Protein AF-A0A356UBD8-F1 (afdb_monomer_lite)

Foldseek 3Di:
DDDWAWPVVLCVVLVHDPVLVVVCVVVPVQQQWDQDPNTITHDPVSNVVVLVVLVVDPPDCRSVNSPPDPPPDPPPPDPDDD

Secondary structure (DSSP, 8-state):
-PPPEEHHHHHHHHT--HHHHHHHHHH-TTS-EEEETTEEEE-HHHHHHHHHHHTT-SSS--HHHHTS--------------

Structure (mmCIF, N/CA/C/O backbone):
data_AF-A0A356UBD8-F1
#
_entry.id   AF-A0A356UBD8-F1
#
loop_
_atom_site.group_PDB
_atom_site.id
_atom_site.type_symbol
_atom_site.label_atom_id
_atom_site.label_alt_id
_atom_site.label_comp_id
_atom_site.label_asym_id
_atom_site.label_entity_id
_atom_site.label_seq_id
_atom_site.pdbx_PDB_ins_code
_atom_site.Cartn_x
_atom_site.Cartn_y
_atom_site.Cartn_z
_atom_site.occupancy
_atom_site.B_iso_or_equiv
_atom_site.auth_seq_id
_atom_site.auth_comp_id
_atom_site.auth_asym_id
_atom_site.auth_atom_id
_atom_site.pdbx_PDB_model_num
ATOM 1 N N . MET A 1 1 ? -14.578 5.403 -16.904 1.00 45.50 1 MET A N 1
ATOM 2 C CA . MET A 1 1 ? -13.143 5.337 -16.554 1.00 45.50 1 MET A CA 1
ATOM 3 C C . MET A 1 1 ? -13.029 5.654 -15.080 1.00 45.50 1 MET A C 1
ATOM 5 O O . MET A 1 1 ? -13.295 6.788 -14.706 1.00 45.50 1 MET A O 1
ATOM 9 N N . GLN A 1 2 ? -12.763 4.651 -14.248 1.00 55.44 2 GLN A N 1
ATOM 10 C CA . GLN A 1 2 ? -12.493 4.895 -12.834 1.00 55.44 2 GLN A CA 1
ATOM 11 C C . GLN A 1 2 ? -11.074 5.461 -12.669 1.00 55.44 2 GLN A C 1
ATOM 13 O O . GLN A 1 2 ? -10.209 5.178 -13.504 1.00 55.44 2 GLN A O 1
ATOM 18 N N . PRO A 1 3 ? -10.830 6.297 -11.648 1.00 75.88 3 PRO A N 1
ATOM 19 C CA . PRO A 1 3 ? -9.494 6.792 -11.368 1.00 75.88 3 PRO A CA 1
ATOM 20 C C . PRO A 1 3 ? -8.608 5.643 -10.868 1.00 75.88 3 PRO A C 1
ATOM 22 O O . PRO A 1 3 ? -8.929 4.975 -9.889 1.00 75.88 3 PRO A O 1
ATOM 25 N N . LEU A 1 4 ? -7.486 5.427 -11.556 1.00 79.50 4 LEU A N 1
ATOM 26 C CA . LEU A 1 4 ? -6.411 4.545 -11.105 1.00 79.50 4 LEU A CA 1
ATOM 27 C C . LEU A 1 4 ? -5.833 5.084 -9.792 1.00 79.50 4 LEU A C 1
ATOM 29 O O . LEU A 1 4 ? -5.450 6.256 -9.737 1.00 79.50 4 LEU A O 1
ATOM 33 N N . MET A 1 5 ? -5.718 4.229 -8.779 1.00 84.00 5 MET A N 1
ATOM 34 C CA . MET A 1 5 ? -5.086 4.587 -7.512 1.00 84.00 5 MET A CA 1
ATOM 35 C C . MET A 1 5 ? -3.570 4.690 -7.700 1.00 84.00 5 MET A C 1
ATOM 37 O O . MET A 1 5 ? -2.946 3.843 -8.346 1.00 84.00 5 MET A O 1
ATOM 41 N N . ASP A 1 6 ? -2.966 5.734 -7.138 1.00 87.50 6 ASP A N 1
ATOM 42 C C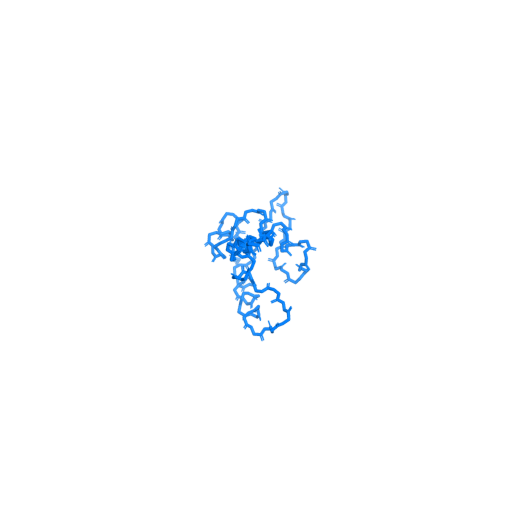A . ASP A 1 6 ? -1.513 5.858 -7.044 1.00 87.50 6 ASP A CA 1
ATOM 43 C C . ASP A 1 6 ? -0.975 5.008 -5.881 1.00 87.50 6 ASP A C 1
ATOM 45 O O . ASP A 1 6 ? -1.702 4.624 -4.968 1.00 87.50 6 ASP A O 1
ATOM 49 N N . THR A 1 7 ? 0.332 4.745 -5.880 1.00 84.12 7 THR A N 1
ATOM 50 C CA . THR A 1 7 ? 1.015 3.980 -4.822 1.00 84.12 7 THR A CA 1
ATOM 51 C C . THR A 1 7 ? 0.701 4.424 -3.403 1.00 84.12 7 THR A C 1
ATOM 53 O O . THR A 1 7 ? 0.558 3.571 -2.538 1.00 84.12 7 THR A O 1
ATOM 56 N N . ASP A 1 8 ? 0.570 5.726 -3.162 1.00 84.50 8 ASP A N 1
ATOM 57 C CA . ASP A 1 8 ? 0.309 6.258 -1.822 1.00 84.50 8 ASP A CA 1
ATOM 58 C C . ASP A 1 8 ? -1.067 5.828 -1.287 1.00 84.50 8 ASP A C 1
ATOM 60 O O . ASP A 1 8 ? -1.190 5.344 -0.164 1.00 84.50 8 ASP A O 1
ATOM 64 N N . GLU A 1 9 ? -2.084 5.879 -2.148 1.00 85.81 9 GLU A N 1
ATOM 65 C CA . GLU A 1 9 ? -3.441 5.423 -1.838 1.00 85.81 9 GLU A CA 1
ATOM 66 C C . GLU A 1 9 ? -3.482 3.908 -1.624 1.00 85.81 9 GLU A C 1
ATOM 68 O O . GLU A 1 9 ? -4.153 3.414 -0.720 1.00 85.81 9 GLU A O 1
ATOM 73 N N . ILE A 1 10 ? -2.712 3.160 -2.418 1.00 84.00 10 ILE A N 1
ATOM 74 C CA . ILE A 1 10 ? -2.588 1.706 -2.285 1.00 84.00 10 ILE A CA 1
ATOM 75 C C . ILE A 1 10 ? -1.948 1.348 -0.936 1.00 84.00 10 ILE A C 1
ATOM 77 O O . ILE A 1 10 ? -2.419 0.437 -0.254 1.00 84.00 10 ILE A O 1
ATOM 81 N N . PHE A 1 11 ? -0.909 2.078 -0.517 1.00 84.12 11 PHE A N 1
ATOM 82 C CA . PHE A 1 11 ? -0.269 1.907 0.791 1.00 84.12 11 PHE A CA 1
ATOM 83 C C . PHE A 1 11 ? -1.231 2.201 1.932 1.00 84.12 11 PHE A C 1
ATOM 85 O O . PHE A 1 11 ? -1.321 1.403 2.866 1.00 84.12 11 PHE A O 1
ATOM 92 N N . ALA A 1 12 ? -1.963 3.313 1.841 1.00 84.06 12 ALA A N 1
ATOM 93 C CA . ALA A 1 12 ? -2.959 3.700 2.829 1.00 84.06 12 ALA A CA 1
ATOM 94 C C . ALA A 1 12 ? -4.089 2.662 2.925 1.00 84.06 12 ALA A C 1
ATOM 96 O O . ALA A 1 12 ? -4.499 2.300 4.027 1.00 84.06 12 ALA A O 1
ATOM 97 N N . TYR A 1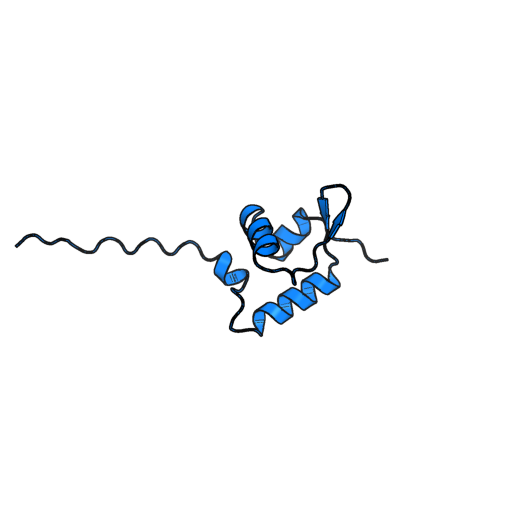 13 ? -4.539 2.127 1.787 1.00 81.44 13 TYR A N 1
ATOM 98 C CA . TYR A 1 13 ? -5.599 1.123 1.724 1.00 81.44 13 TYR A CA 1
ATOM 99 C C . TYR A 1 13 ? -5.173 -0.232 2.302 1.00 81.44 13 TYR A C 1
ATOM 101 O O . TYR A 1 13 ? -5.896 -0.838 3.092 1.00 81.44 13 TYR A O 1
ATOM 109 N N . LEU A 1 14 ? -3.985 -0.710 1.926 1.00 78.12 14 LEU A N 1
ATOM 110 C CA . LEU A 1 14 ? -3.438 -1.988 2.391 1.00 78.12 14 LEU A CA 1
ATOM 111 C C . LEU A 1 14 ? -2.827 -1.898 3.799 1.00 78.12 14 LEU A C 1
ATOM 113 O O . LEU A 1 14 ? -2.573 -2.929 4.421 1.00 78.12 14 LEU A O 1
ATOM 117 N N . GLY A 1 15 ? -2.551 -0.689 4.296 1.00 80.06 15 GLY A N 1
ATOM 118 C CA . GLY A 1 15 ? -1.837 -0.464 5.553 1.00 80.06 15 GLY A CA 1
ATOM 119 C C . GLY A 1 15 ? -0.380 -0.940 5.515 1.00 80.06 15 GLY A C 1
ATOM 120 O O . GLY A 1 15 ? 0.156 -1.377 6.535 1.00 80.06 15 GLY A O 1
ATOM 121 N N . ILE A 1 16 ? 0.268 -0.906 4.344 1.00 81.50 16 ILE A N 1
ATOM 122 C CA . ILE A 1 16 ? 1.650 -1.376 4.157 1.00 81.50 16 ILE A CA 1
ATOM 123 C C . ILE A 1 16 ? 2.595 -0.262 3.730 1.00 81.50 16 ILE A C 1
ATOM 125 O O . ILE A 1 16 ? 2.215 0.660 3.022 1.00 81.50 16 ILE A O 1
ATOM 129 N N . GLY A 1 17 ? 3.864 -0.381 4.123 1.00 81.38 17 GLY A N 1
ATOM 130 C CA . GLY A 1 17 ? 4.920 0.519 3.663 1.00 81.38 17 GLY A CA 1
ATOM 131 C C . GLY A 1 17 ? 5.474 0.149 2.282 1.00 81.38 17 GLY A C 1
ATOM 132 O O . GLY A 1 17 ? 5.334 -0.986 1.820 1.00 81.38 17 GLY A O 1
ATOM 133 N N . GLN A 1 18 ? 6.199 1.093 1.671 1.00 83.06 18 GLN A N 1
ATOM 134 C CA . GLN A 1 18 ? 6.849 0.934 0.361 1.00 83.06 18 GLN A CA 1
ATOM 135 C C . GLN A 1 18 ? 7.690 -0.345 0.252 1.00 83.06 18 GLN A C 1
ATOM 137 O O . GLN A 1 18 ? 7.573 -1.076 -0.725 1.00 83.06 18 GLN A O 1
ATOM 142 N N . THR A 1 19 ? 8.516 -0.655 1.254 1.00 82.94 19 THR A N 1
ATOM 143 C CA . THR A 1 19 ? 9.385 -1.845 1.232 1.00 82.94 19 THR A CA 1
ATOM 144 C C . THR A 1 19 ? 8.585 -3.141 1.126 1.00 82.94 19 THR A C 1
ATOM 146 O O . THR A 1 19 ? 8.944 -4.032 0.360 1.00 82.94 19 THR A O 1
ATOM 149 N N . THR A 1 20 ? 7.490 -3.242 1.882 1.00 81.00 20 THR A N 1
ATOM 150 C CA . THR A 1 20 ? 6.596 -4.402 1.853 1.00 81.00 20 THR A CA 1
ATOM 151 C C . THR A 1 20 ? 5.894 -4.503 0.509 1.00 81.00 20 THR A C 1
ATOM 153 O O . THR A 1 20 ? 5.818 -5.588 -0.051 1.00 81.00 20 THR A O 1
ATOM 156 N N . PHE A 1 21 ? 5.457 -3.376 -0.046 1.00 84.25 21 PHE A N 1
ATOM 157 C CA . PHE A 1 21 ? 4.852 -3.333 -1.369 1.00 84.25 21 PHE A CA 1
ATOM 158 C C . PHE A 1 21 ? 5.798 -3.825 -2.468 1.00 84.25 21 P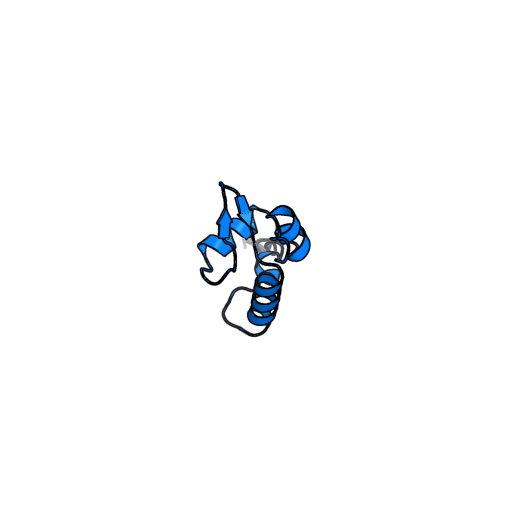HE A C 1
ATOM 160 O O . PHE A 1 21 ? 5.446 -4.752 -3.185 1.00 84.25 21 PHE A O 1
ATOM 167 N N . TYR A 1 22 ? 7.019 -3.286 -2.567 1.00 83.69 22 TYR A N 1
ATOM 168 C CA . TYR A 1 22 ? 7.990 -3.747 -3.570 1.00 83.69 22 TYR A CA 1
ATOM 169 C C . TYR A 1 22 ? 8.316 -5.232 -3.429 1.00 83.69 22 TYR A C 1
ATOM 171 O O . TYR A 1 22 ? 8.544 -5.915 -4.422 1.00 83.69 22 TYR A O 1
ATOM 179 N N . ARG A 1 23 ? 8.315 -5.733 -2.194 1.00 80.50 23 ARG A N 1
ATOM 180 C CA . ARG A 1 23 ? 8.524 -7.145 -1.912 1.00 80.50 23 ARG A CA 1
ATOM 181 C C . ARG A 1 23 ? 7.345 -8.009 -2.365 1.00 80.50 23 ARG A C 1
ATOM 183 O O . ARG A 1 23 ? 7.585 -9.050 -2.956 1.00 80.50 23 ARG A O 1
ATOM 190 N N . ILE A 1 24 ? 6.106 -7.564 -2.145 1.00 80.19 24 ILE A N 1
ATOM 191 C CA . ILE A 1 24 ? 4.903 -8.251 -2.638 1.00 80.19 24 ILE A CA 1
ATOM 192 C C . ILE A 1 24 ? 4.913 -8.288 -4.162 1.00 80.19 24 ILE A C 1
ATOM 194 O O . ILE A 1 24 ? 4.753 -9.359 -4.710 1.00 80.19 24 ILE A O 1
ATOM 198 N N . ILE A 1 25 ? 5.202 -7.177 -4.845 1.00 82.31 25 ILE A N 1
ATOM 199 C CA . ILE A 1 25 ? 5.270 -7.165 -6.319 1.00 82.31 25 ILE A CA 1
ATOM 200 C C . ILE A 1 25 ? 6.345 -8.125 -6.850 1.00 82.31 25 ILE A C 1
ATOM 202 O O . ILE A 1 25 ? 6.210 -8.674 -7.935 1.00 82.31 25 ILE A O 1
ATOM 206 N N . ALA A 1 26 ? 7.442 -8.295 -6.109 1.00 80.69 26 ALA A N 1
ATOM 207 C CA . ALA A 1 26 ? 8.521 -9.197 -6.496 1.00 80.69 26 ALA A CA 1
ATOM 208 C C . ALA A 1 26 ? 8.228 -10.676 -6.181 1.00 80.69 26 ALA A C 1
ATOM 210 O O . ALA A 1 26 ? 8.744 -11.545 -6.878 1.00 80.69 26 ALA A O 1
ATOM 211 N N . GLU A 1 27 ? 7.469 -10.968 -5.118 1.00 78.00 27 GLU A N 1
ATOM 212 C CA . GLU A 1 27 ? 7.122 -12.336 -4.698 1.00 78.00 27 GLU A CA 1
ATOM 213 C C . GLU A 1 27 ? 5.789 -12.826 -5.303 1.00 78.00 27 GLU A C 1
ATOM 215 O O . GLU A 1 27 ? 5.616 -14.029 -5.471 1.00 78.00 27 GLU A O 1
ATOM 220 N N . ASP A 1 28 ? 4.863 -11.923 -5.632 1.00 74.69 28 ASP A N 1
ATOM 221 C CA . ASP A 1 28 ? 3.481 -12.203 -6.029 1.00 74.69 28 ASP A CA 1
ATOM 222 C C . ASP A 1 28 ? 3.147 -11.488 -7.351 1.00 74.69 28 ASP A C 1
ATOM 224 O O . ASP A 1 28 ? 2.880 -10.284 -7.397 1.00 74.69 28 ASP A O 1
ATOM 228 N N . ASP A 1 29 ? 3.169 -12.256 -8.442 1.00 72.50 29 ASP A N 1
ATOM 229 C CA . ASP A 1 29 ? 2.873 -11.778 -9.803 1.00 72.50 29 ASP A CA 1
ATOM 230 C C . ASP A 1 29 ? 1.369 -11.520 -10.025 1.00 72.50 29 ASP A C 1
ATOM 232 O O . ASP A 1 29 ? 0.977 -10.866 -10.987 1.00 72.50 29 ASP A O 1
ATOM 236 N N . THR A 1 30 ? 0.500 -11.985 -9.114 1.00 78.50 30 THR A N 1
ATOM 237 C CA . THR A 1 30 ? -0.958 -11.784 -9.220 1.00 78.50 30 THR A CA 1
ATOM 238 C C . THR A 1 30 ? -1.417 -10.423 -8.712 1.00 78.50 30 THR A C 1
ATOM 240 O O . THR A 1 30 ? -2.603 -10.094 -8.784 1.00 78.50 30 THR A O 1
ATOM 243 N N . PHE A 1 31 ? -0.495 -9.628 -8.175 1.00 80.31 31 PHE A N 1
ATOM 244 C CA . PHE A 1 31 ? -0.804 -8.327 -7.620 1.00 80.31 31 PHE A CA 1
ATOM 245 C C . PHE A 1 31 ? -1.196 -7.335 -8.738 1.00 80.31 31 PHE A C 1
ATOM 247 O O . PHE A 1 31 ? -0.389 -7.083 -9.637 1.00 80.31 31 PHE A O 1
ATOM 254 N N . PRO A 1 32 ? -2.406 -6.735 -8.698 1.00 81.56 32 PRO A N 1
ATOM 255 C CA . PRO A 1 32 ? -2.973 -5.958 -9.805 1.00 81.56 32 PRO A CA 1
ATOM 256 C C . PRO A 1 32 ? -2.397 -4.535 -9.869 1.00 81.56 32 PRO A C 1
ATO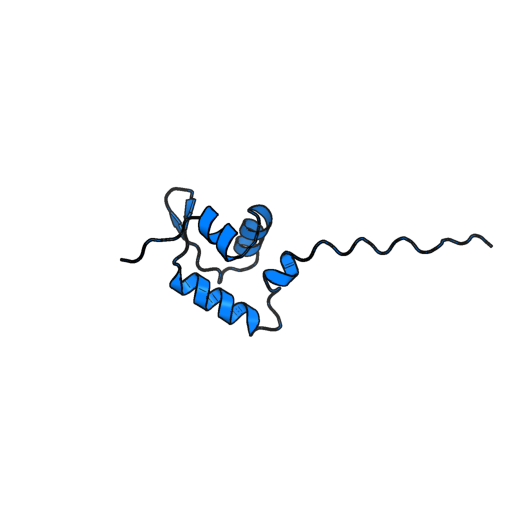M 258 O O . PRO A 1 32 ? -3.102 -3.531 -9.743 1.00 81.56 32 PRO A O 1
ATOM 261 N N . VAL A 1 33 ? -1.079 -4.430 -10.038 1.00 84.62 33 VAL A N 1
ATOM 262 C CA . VAL A 1 33 ? -0.367 -3.166 -10.223 1.00 84.62 33 VAL A CA 1
ATOM 263 C C . VAL A 1 33 ? 0.233 -3.072 -11.610 1.00 84.62 33 VAL A C 1
ATOM 265 O O . VAL A 1 33 ? 0.784 -4.012 -12.173 1.00 84.62 33 VAL A O 1
ATOM 268 N N . ARG A 1 34 ? 0.176 -1.869 -12.162 1.00 84.06 34 ARG A N 1
ATOM 269 C CA . ARG A 1 34 ? 0.642 -1.549 -13.503 1.00 84.06 34 ARG A CA 1
ATOM 270 C C . ARG A 1 34 ? 1.639 -0.412 -13.399 1.00 84.06 34 ARG A C 1
ATOM 272 O O . ARG A 1 34 ? 1.379 0.618 -12.772 1.00 84.06 34 ARG A O 1
ATOM 279 N N . LYS A 1 35 ? 2.806 -0.582 -14.017 1.00 84.69 35 LYS A N 1
ATOM 280 C CA . LYS A 1 35 ? 3.830 0.464 -14.060 1.00 84.69 35 LYS A CA 1
ATOM 281 C C . LYS A 1 35 ? 3.494 1.461 -15.170 1.00 84.69 35 LYS A C 1
ATOM 283 O O . LYS A 1 35 ? 3.683 1.176 -16.347 1.00 84.69 35 LYS A O 1
ATOM 288 N N . ILE A 1 36 ? 3.031 2.651 -14.798 1.00 86.94 36 ILE A N 1
ATOM 289 C CA . ILE A 1 36 ? 2.653 3.732 -15.716 1.00 86.94 36 ILE A CA 1
ATOM 290 C C . ILE A 1 36 ? 3.596 4.916 -15.492 1.00 86.94 36 ILE A C 1
ATOM 292 O O . ILE A 1 36 ? 3.618 5.507 -14.415 1.00 86.94 36 ILE A O 1
ATOM 296 N N . ARG A 1 37 ? 4.389 5.281 -16.512 1.00 78.69 37 ARG A N 1
ATOM 297 C CA . ARG A 1 37 ? 5.331 6.425 -16.469 1.00 78.69 37 ARG A CA 1
ATOM 298 C C . ARG A 1 37 ? 6.191 6.460 -15.195 1.00 78.69 37 ARG A C 1
ATOM 300 O O . ARG A 1 37 ? 6.329 7.494 -14.550 1.00 78.69 37 ARG A O 1
ATOM 307 N N . ASN A 1 38 ? 6.759 5.311 -14.836 1.00 81.31 38 ASN A N 1
ATOM 308 C CA . ASN A 1 38 ? 7.612 5.130 -13.658 1.00 81.31 38 ASN A CA 1
ATOM 309 C C . ASN A 1 38 ? 6.910 5.198 -12.287 1.00 81.31 38 ASN A C 1
ATOM 311 O O . ASN A 1 38 ? 7.585 5.153 -11.263 1.00 81.31 38 ASN A O 1
ATOM 315 N N . ARG A 1 39 ? 5.576 5.254 -12.244 1.00 83.62 39 ARG A N 1
ATOM 316 C CA . ARG A 1 39 ? 4.796 5.068 -11.014 1.00 83.62 39 ARG A CA 1
ATOM 317 C C . ARG A 1 39 ? 3.991 3.782 -11.097 1.00 83.62 39 ARG A C 1
ATOM 319 O O . ARG A 1 39 ? 3.518 3.415 -12.170 1.00 83.62 39 ARG A O 1
ATOM 326 N N . TRP A 1 40 ? 3.847 3.098 -9.972 1.00 86.75 40 TRP A N 1
ATOM 327 C CA . TRP A 1 40 ? 2.938 1.964 -9.880 1.00 86.75 40 TRP A CA 1
ATOM 328 C C . TRP A 1 40 ? 1.529 2.490 -9.625 1.00 86.75 40 TRP A C 1
ATOM 330 O O . TRP A 1 40 ? 1.327 3.342 -8.759 1.00 86.75 40 TRP A O 1
ATOM 340 N N . LYS A 1 41 ? 0.577 2.014 -10.420 1.00 87.44 41 LYS A N 1
ATOM 341 C CA . LYS A 1 41 ? -0.842 2.332 -10.298 1.00 87.44 41 LYS A CA 1
ATOM 342 C C . LYS A 1 41 ? -1.642 1.045 -10.214 1.00 87.44 41 LYS A C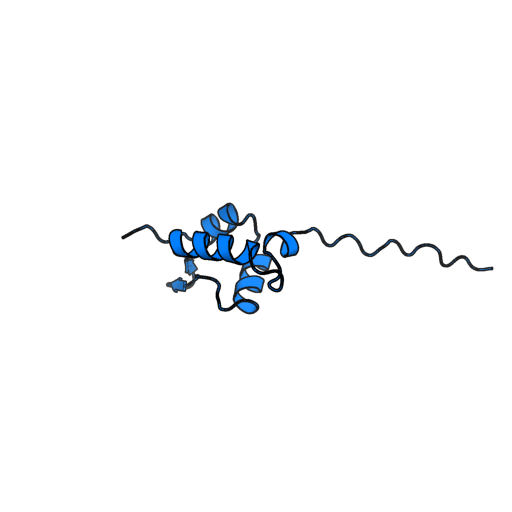 1
ATOM 344 O O . LYS A 1 41 ? -1.283 0.083 -10.885 1.00 87.44 41 LYS A O 1
ATOM 349 N N . ALA A 1 42 ? -2.700 1.033 -9.420 1.00 86.19 42 ALA A N 1
ATOM 350 C CA . ALA A 1 42 ? -3.605 -0.105 -9.313 1.00 86.19 42 ALA A CA 1
ATOM 351 C C . ALA A 1 42 ? -5.025 0.329 -9.636 1.00 86.19 42 ALA A C 1
ATOM 353 O O . ALA A 1 42 ? -5.436 1.449 -9.319 1.00 86.19 42 ALA A O 1
ATOM 354 N N . ASP A 1 43 ? -5.774 -0.582 -10.239 1.00 88.12 43 ASP A N 1
ATOM 355 C CA . ASP A 1 43 ? -7.208 -0.428 -10.382 1.00 88.12 43 ASP A CA 1
ATOM 356 C C . ASP A 1 43 ? -7.871 -0.746 -9.022 1.00 88.12 43 ASP A C 1
ATOM 358 O O . ASP A 1 43 ? -7.596 -1.794 -8.429 1.00 88.12 43 ASP A O 1
ATOM 362 N N . PRO A 1 44 ? -8.708 0.157 -8.475 1.00 84.25 44 PRO A N 1
ATOM 363 C CA . PRO A 1 44 ? -9.287 -0.004 -7.138 1.00 84.25 44 PRO A CA 1
ATOM 364 C C . PRO A 1 44 ? -10.185 -1.242 -7.017 1.00 84.25 44 PRO A C 1
ATOM 366 O O . PRO A 1 44 ? -10.243 -1.856 -5.951 1.00 84.25 44 PRO A O 1
ATOM 369 N N . GLU A 1 45 ? -10.887 -1.615 -8.091 1.00 84.50 45 GLU A N 1
ATOM 370 C CA . GLU A 1 45 ? -11.720 -2.823 -8.127 1.00 84.50 45 GLU A CA 1
ATOM 371 C C . GLU A 1 45 ? -10.860 -4.088 -8.078 1.00 84.50 45 GLU A C 1
ATOM 373 O O . GLU A 1 45 ? -11.037 -4.900 -7.168 1.00 84.50 45 GLU A O 1
ATOM 378 N N . GLU A 1 46 ? -9.858 -4.201 -8.954 1.00 85.25 46 GLU A N 1
ATOM 379 C CA . GLU A 1 46 ? -8.963 -5.364 -8.982 1.00 85.25 46 GLU A CA 1
ATOM 380 C C . GLU A 1 46 ? -8.192 -5.515 -7.667 1.00 85.25 46 GLU A C 1
ATOM 382 O O . GLU A 1 46 ? -8.077 -6.616 -7.130 1.00 85.25 46 GLU A O 1
ATOM 387 N N . LEU A 1 47 ? -7.716 -4.406 -7.087 1.00 84.44 47 LEU A N 1
ATOM 388 C CA . LEU A 1 47 ? -7.027 -4.420 -5.796 1.00 84.44 47 LEU A CA 1
ATOM 389 C C . LEU A 1 47 ? -7.922 -4.973 -4.680 1.00 84.44 47 LEU A C 1
ATOM 391 O O . LEU A 1 47 ? -7.462 -5.727 -3.820 1.00 84.44 47 LEU A O 1
ATOM 395 N N . LYS A 1 48 ? -9.209 -4.615 -4.694 1.00 83.81 48 LYS A N 1
ATOM 396 C CA . LYS A 1 48 ? -10.192 -5.078 -3.710 1.00 83.81 48 LYS A CA 1
ATOM 397 C C . LYS A 1 48 ? -10.503 -6.561 -3.878 1.00 83.81 48 LYS A C 1
ATOM 399 O O . LYS A 1 48 ? -10.614 -7.275 -2.877 1.00 83.81 48 LYS A O 1
ATOM 404 N N . GLU A 1 49 ? -10.637 -7.023 -5.116 1.00 83.56 49 GLU A N 1
ATOM 405 C CA . GLU A 1 49 ? -10.842 -8.436 -5.436 1.00 83.56 49 GLU A CA 1
ATOM 406 C C . GLU A 1 49 ? -9.630 -9.276 -5.036 1.00 83.56 49 GLU A C 1
ATOM 408 O O . GLU A 1 49 ? -9.781 -10.265 -4.315 1.00 83.56 49 GLU A O 1
ATOM 413 N N . TRP A 1 50 ? -8.425 -8.825 -5.383 1.00 84.00 50 TRP A N 1
ATOM 414 C CA . TRP A 1 50 ? -7.176 -9.461 -4.974 1.00 84.00 50 TRP A CA 1
ATOM 415 C C . TRP A 1 50 ? -7.044 -9.524 -3.449 1.00 84.00 50 TRP A C 1
ATOM 417 O O . TRP A 1 50 ? -6.765 -10.585 -2.887 1.00 84.00 50 TRP A O 1
ATOM 427 N N . PHE A 1 51 ? -7.335 -8.424 -2.746 1.00 79.12 51 PHE A N 1
ATOM 428 C CA . PHE A 1 51 ? -7.275 -8.381 -1.283 1.00 79.12 51 PHE A CA 1
ATOM 429 C C . PHE A 1 51 ? -8.277 -9.344 -0.629 1.00 79.12 51 PHE A C 1
ATOM 431 O O . PHE A 1 51 ? -7.979 -9.984 0.386 1.00 79.12 51 PHE A O 1
ATOM 438 N N . ARG A 1 52 ? -9.473 -9.486 -1.212 1.00 78.88 52 ARG A N 1
ATOM 439 C CA . ARG A 1 52 ? -10.464 -10.478 -0.776 1.00 78.88 52 ARG A CA 1
ATOM 440 C C . ARG A 1 52 ? -9.980 -11.907 -1.051 1.00 78.88 52 ARG A C 1
ATOM 442 O O . ARG A 1 52 ? -10.189 -12.773 -0.201 1.00 78.88 52 ARG A O 1
ATOM 449 N N . ASN A 1 53 ? -9.322 -12.143 -2.184 1.00 76.12 53 ASN A N 1
ATOM 450 C CA . ASN A 1 53 ? -8.807 -13.456 -2.567 1.00 76.12 53 ASN A CA 1
ATOM 451 C C . ASN A 1 53 ? -7.645 -13.909 -1.665 1.00 76.12 53 ASN A C 1
ATOM 453 O O . ASN A 1 53 ? -7.639 -15.044 -1.193 1.00 76.12 53 ASN A O 1
ATOM 457 N N . GLN A 1 54 ? -6.743 -12.989 -1.300 1.00 68.94 54 GLN A N 1
ATOM 458 C CA . GLN A 1 54 ? -5.639 -13.235 -0.362 1.00 68.94 54 GLN A CA 1
ATOM 459 C C . GLN A 1 54 ? -6.099 -13.776 1.000 1.00 68.94 54 GLN A C 1
ATOM 461 O O . GLN A 1 54 ? -5.391 -14.560 1.628 1.00 68.94 54 GLN A O 1
ATOM 466 N N . ARG A 1 55 ? -7.281 -13.369 1.487 1.00 57.38 55 ARG A N 1
ATOM 467 C CA . ARG A 1 55 ? -7.851 -13.879 2.749 1.00 57.38 55 ARG A CA 1
ATOM 468 C C . ARG A 1 55 ? -8.386 -15.310 2.654 1.00 57.38 55 ARG A C 1
ATOM 470 O O . ARG A 1 55 ? -8.555 -15.931 3.698 1.00 57.38 55 ARG A O 1
ATOM 477 N N . SER A 1 56 ? -8.670 -15.816 1.453 1.00 53.12 56 SER A N 1
ATOM 478 C CA . SER A 1 56 ? -9.228 -17.164 1.255 1.00 53.12 56 SER A CA 1
ATOM 479 C C . SER A 1 56 ? -8.171 -18.228 0.968 1.00 53.12 56 SER A C 1
ATOM 481 O O . SER A 1 56 ? -8.440 -19.409 1.162 1.00 53.12 56 SER A O 1
ATOM 483 N N . THR A 1 57 ? -6.971 -17.845 0.531 1.00 47.28 57 THR A N 1
ATOM 484 C CA . THR A 1 57 ? -5.886 -18.792 0.246 1.00 47.28 57 THR A CA 1
ATOM 485 C C . THR A 1 57 ? -4.986 -18.993 1.472 1.00 47.28 57 THR A C 1
ATOM 487 O O . THR A 1 57 ? -4.311 -18.045 1.866 1.00 47.28 57 THR A O 1
ATOM 490 N N . PRO A 1 58 ? -4.916 -20.204 2.061 1.00 48.31 58 PRO A N 1
ATOM 491 C CA . PRO A 1 58 ? -4.065 -20.494 3.222 1.00 48.31 58 PRO A CA 1
ATOM 492 C C . PRO A 1 58 ? -2.557 -20.565 2.910 1.00 48.31 58 PRO A C 1
ATOM 494 O O . PRO A 1 58 ? -1.761 -20.661 3.838 1.00 48.31 58 PRO A O 1
ATOM 497 N N . ASP A 1 59 ? -2.166 -20.530 1.631 1.00 48.22 59 ASP A N 1
ATOM 498 C CA . ASP A 1 59 ? -0.780 -20.738 1.178 1.00 48.22 59 ASP A CA 1
ATOM 499 C C . ASP A 1 59 ? -0.038 -19.432 0.818 1.00 48.22 59 ASP A C 1
ATOM 501 O O . ASP A 1 59 ? 1.181 -19.335 0.959 1.00 48.22 59 ASP A O 1
ATOM 505 N N . HIS A 1 60 ? -0.763 -18.373 0.438 1.00 51.81 60 HIS A N 1
ATOM 506 C CA . HIS A 1 60 ? -0.152 -17.069 0.178 1.00 51.81 60 HIS A CA 1
ATOM 507 C C . HIS A 1 60 ? 0.032 -16.304 1.488 1.00 51.81 60 HIS A C 1
ATOM 509 O O . HIS A 1 60 ? -0.933 -16.057 2.212 1.00 51.81 60 HIS A O 1
ATOM 515 N N . ARG A 1 61 ? 1.275 -15.893 1.781 1.00 54.75 61 ARG A N 1
ATOM 516 C CA . ARG A 1 61 ? 1.602 -15.013 2.915 1.00 54.75 61 ARG A CA 1
ATOM 517 C C . ARG A 1 61 ? 0.691 -13.791 2.867 1.00 54.75 61 ARG A C 1
ATOM 519 O O . ARG A 1 61 ? 0.893 -12.894 2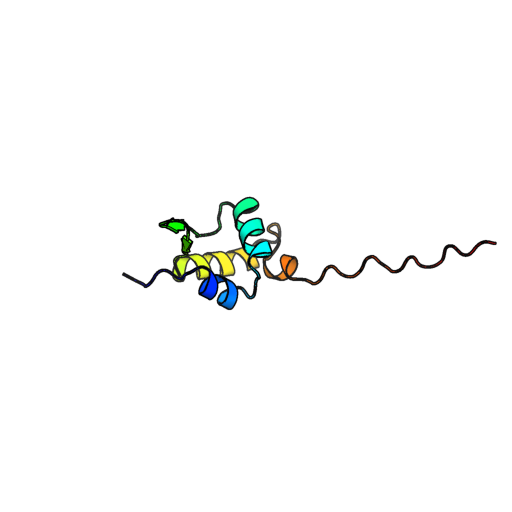.052 1.00 54.75 61 ARG A O 1
ATOM 526 N N . ASN A 1 62 ? -0.306 -13.763 3.744 1.00 60.88 62 ASN A N 1
ATOM 527 C CA . ASN A 1 62 ? -1.289 -12.696 3.761 1.00 60.88 62 ASN A CA 1
ATOM 528 C C . ASN A 1 62 ? -0.555 -11.364 3.984 1.00 60.88 62 ASN A C 1
ATOM 530 O O . ASN A 1 62 ? 0.331 -11.297 4.840 1.00 60.88 62 ASN A O 1
ATOM 534 N N . VAL A 1 63 ? -0.912 -10.292 3.270 1.00 61.09 63 VAL A N 1
ATOM 535 C CA . VAL A 1 63 ? -0.308 -8.959 3.494 1.00 61.09 63 VAL A CA 1
ATOM 536 C C . VAL A 1 63 ? -0.322 -8.568 4.985 1.00 61.09 63 VAL A C 1
ATOM 538 O O . VAL A 1 63 ? 0.638 -7.985 5.496 1.00 61.09 63 VAL A O 1
ATOM 541 N N . ALA A 1 64 ? -1.363 -8.986 5.716 1.00 57.47 64 ALA A N 1
ATOM 542 C CA . ALA A 1 64 ? -1.478 -8.809 7.162 1.00 57.47 64 ALA A CA 1
ATOM 543 C C . ALA A 1 64 ? -0.415 -9.578 7.976 1.00 57.47 64 ALA A C 1
ATOM 545 O O . ALA A 1 64 ? -0.010 -9.122 9.043 1.00 57.47 64 ALA A O 1
ATOM 546 N N . GLU A 1 65 ? 0.057 -10.731 7.498 1.00 58.31 65 GLU A N 1
ATOM 547 C CA . GLU A 1 65 ? 1.152 -11.487 8.114 1.00 58.31 65 GLU A CA 1
ATOM 548 C C . GLU A 1 65 ? 2.523 -10.886 7.810 1.00 58.31 65 GLU A C 1
ATOM 550 O O . GLU A 1 65 ? 3.383 -10.886 8.688 1.00 58.31 65 GLU A O 1
ATOM 555 N N . ILE A 1 66 ? 2.718 -10.318 6.615 1.00 61.44 66 ILE A N 1
ATOM 556 C CA . ILE A 1 66 ? 3.968 -9.632 6.246 1.00 61.44 66 ILE A CA 1
ATOM 557 C C . ILE A 1 66 ? 4.158 -8.361 7.088 1.00 61.44 66 ILE A C 1
ATOM 559 O O . ILE A 1 66 ? 5.285 -8.016 7.447 1.00 61.44 66 ILE A O 1
ATOM 563 N N . ASN A 1 67 ? 3.059 -7.684 7.441 1.00 56.47 67 ASN A N 1
ATOM 564 C CA . ASN A 1 67 ? 3.075 -6.517 8.323 1.00 56.47 67 ASN A CA 1
ATOM 565 C C . ASN A 1 67 ? 3.307 -6.877 9.801 1.00 56.47 67 ASN A C 1
ATOM 567 O O . ASN A 1 67 ? 3.633 -5.991 10.591 1.00 56.47 67 ASN A O 1
ATOM 571 N N . ARG A 1 68 ? 3.183 -8.154 10.207 1.00 58.09 68 ARG A N 1
ATOM 572 C CA . ARG A 1 68 ? 3.410 -8.510 11.612 1.00 58.09 68 ARG A CA 1
ATOM 573 C C . ARG A 1 68 ? 4.821 -8.070 12.005 1.00 58.09 68 ARG A C 1
ATOM 575 O O . ARG A 1 68 ? 5.784 -8.466 11.338 1.00 58.09 68 ARG A O 1
ATOM 582 N N . PRO A 1 69 ? 4.971 -7.284 13.088 1.00 55.91 69 PRO A N 1
ATOM 583 C CA . PRO A 1 69 ? 6.291 -6.949 13.589 1.00 55.91 69 PRO A CA 1
ATOM 584 C C . PRO A 1 69 ? 7.024 -8.267 13.795 1.00 55.91 69 PRO A C 1
ATOM 586 O O . PRO A 1 69 ? 6.446 -9.196 14.367 1.00 55.91 69 PRO A O 1
ATOM 589 N N . ARG A 1 70 ? 8.254 -8.367 13.267 1.00 55.72 70 ARG A N 1
ATOM 590 C CA . ARG A 1 70 ? 9.146 -9.515 13.468 1.00 55.72 70 ARG A CA 1
ATOM 591 C C . ARG A 1 70 ? 9.110 -9.813 14.961 1.00 55.72 70 ARG A C 1
ATOM 593 O O . ARG A 1 70 ? 9.726 -9.075 15.729 1.00 55.72 70 ARG A O 1
ATOM 600 N N . ARG A 1 71 ? 8.321 -10.818 15.372 1.00 53.44 71 ARG A N 1
ATOM 601 C CA . ARG A 1 71 ? 8.215 -11.226 16.773 1.00 53.44 71 ARG A CA 1
ATOM 602 C C . ARG A 1 71 ? 9.647 -11.471 17.178 1.00 53.44 71 ARG A C 1
ATOM 604 O O . ARG A 1 71 ? 10.313 -12.296 16.548 1.00 53.44 71 ARG A O 1
ATOM 611 N N . GLY A 1 72 ? 10.115 -10.612 18.084 1.00 49.50 72 GLY A N 1
ATOM 612 C CA . GLY A 1 72 ? 11.511 -10.507 18.449 1.00 49.50 72 GLY A CA 1
ATOM 613 C C . GLY A 1 72 ? 12.070 -11.904 18.578 1.00 49.50 72 GLY A C 1
ATOM 614 O O . GLY A 1 72 ? 11.422 -12.775 19.166 1.00 49.50 72 GLY A O 1
ATOM 615 N N . ARG A 1 73 ? 13.229 -12.109 17.948 1.00 55.53 73 ARG A N 1
ATOM 616 C CA . ARG A 1 73 ? 14.100 -13.256 18.185 1.00 55.53 73 ARG A CA 1
ATOM 617 C C . ARG A 1 73 ? 13.888 -13.679 19.641 1.00 55.53 73 ARG A C 1
ATOM 619 O O . ARG A 1 73 ? 14.045 -12.796 20.492 1.00 55.53 73 ARG A O 1
ATOM 626 N N . PRO A 1 74 ? 13.446 -14.919 19.928 1.00 57.81 74 PRO A N 1
ATOM 627 C CA . PRO A 1 74 ? 13.203 -15.316 21.306 1.00 57.81 74 PRO A CA 1
ATOM 628 C C . PRO A 1 74 ? 14.427 -14.882 22.114 1.00 57.81 74 PRO A C 1
ATOM 630 O O . PRO A 1 74 ? 15.549 -15.096 21.629 1.00 57.81 74 PRO A O 1
ATOM 633 N N . PRO A 1 75 ? 14.255 -14.171 23.247 1.00 56.75 75 PRO A N 1
ATOM 634 C CA . PRO A 1 75 ? 15.405 -13.831 24.068 1.00 56.75 75 PRO A CA 1
ATOM 635 C C . PRO A 1 75 ? 16.139 -15.147 24.306 1.00 56.75 75 PRO A C 1
ATOM 637 O O . PRO A 1 75 ? 15.478 -16.146 24.598 1.00 56.75 75 PRO A O 1
ATOM 640 N N . LEU A 1 76 ? 17.456 -15.194 24.067 1.00 59.72 76 LEU A N 1
ATOM 641 C CA . LEU A 1 76 ? 18.244 -16.390 24.356 1.00 59.72 76 LEU A CA 1
ATOM 642 C C . LEU A 1 76 ? 18.050 -16.693 25.845 1.00 59.72 76 LEU A C 1
ATOM 644 O O . LEU A 1 76 ? 18.711 -16.108 26.702 1.00 59.72 76 LEU A O 1
ATOM 648 N N . SER A 1 77 ? 17.093 -17.566 26.153 1.00 54.00 77 SER A N 1
ATOM 649 C CA . SER A 1 77 ? 16.891 -18.092 27.486 1.00 54.00 77 SER A CA 1
ATOM 650 C C . SER A 1 77 ? 18.126 -18.908 27.801 1.00 54.00 77 SER A C 1
ATOM 652 O O . SER A 1 77 ? 18.272 -20.035 27.346 1.00 54.00 77 SER A O 1
ATOM 654 N N . ARG A 1 78 ? 19.005 -18.281 28.583 1.00 56.38 78 ARG A N 1
ATOM 655 C CA . ARG A 1 78 ? 19.896 -18.927 29.538 1.00 56.38 78 ARG A CA 1
ATOM 656 C C . ARG A 1 78 ? 20.735 -20.061 28.950 1.00 56.38 78 ARG A C 1
ATOM 658 O O . ARG A 1 78 ? 20.486 -21.236 29.196 1.00 56.38 78 ARG A O 1
ATOM 665 N N . THR A 1 79 ? 21.864 -19.686 28.359 1.00 56.09 79 THR A N 1
ATOM 666 C CA . THR A 1 79 ? 23.092 -20.410 28.700 1.00 56.09 79 THR A CA 1
ATOM 667 C C . THR A 1 79 ? 23.304 -20.212 30.202 1.00 56.09 79 THR A C 1
ATOM 669 O O . THR A 1 79 ? 23.814 -19.180 30.629 1.00 56.09 79 THR A O 1
ATOM 672 N N . SER A 1 80 ? 22.817 -21.148 31.013 1.00 57.59 80 SER A N 1
ATOM 673 C CA . SER A 1 80 ? 23.230 -21.292 32.407 1.00 57.59 80 SER A CA 1
ATOM 674 C C . SER A 1 80 ? 24.478 -22.178 32.415 1.00 57.59 80 SER A C 1
ATOM 676 O O . SER A 1 80 ? 24.342 -23.376 32.163 1.00 57.59 80 SER A O 1
ATOM 678 N N . PRO A 1 81 ? 25.689 -21.636 32.638 1.00 65.62 81 PRO A N 1
ATOM 679 C CA . PRO A 1 81 ? 26.837 -22.473 32.951 1.00 65.62 81 PRO A CA 1
ATOM 680 C C . PRO A 1 81 ? 26.632 -23.135 34.323 1.00 65.62 81 PRO A C 1
ATOM 682 O O . PRO A 1 81 ? 26.067 -22.534 35.238 1.00 65.62 81 PRO A O 1
ATOM 685 N N . ARG A 1 82 ? 27.025 -24.406 34.374 1.00 57.50 82 ARG A N 1
ATOM 686 C CA . ARG A 1 82 ? 26.885 -25.365 35.473 1.00 57.50 82 ARG A CA 1
ATOM 687 C C . ARG A 1 82 ? 27.966 -25.181 36.531 1.00 57.50 82 ARG A C 1
ATOM 689 O O . ARG A 1 82 ? 29.084 -24.785 36.138 1.00 57.50 82 ARG A O 1
#

Sequence (82 aa):
MQPLMDTDEIFAYLGIGQTTFYRIIAEDDTFPVRKIRNRWKADPEELKEWFRNQRSTPDHRNVAEINRPRRGRPPLSRTSPR

Radius of gyration: 17.4 Å; chains: 1; bounding box: 40×32×52 Å

pLDDT: mean 72.35, std 13.37, range [45.5, 88.12]